Protein AF-A0A1G9PLV8-F1 (afdb_monomer_lite)

Radius of gyration: 24.09 Å; chains: 1; bounding box: 68×46×50 Å

Organism: NCBI:txid571298

Sequence (99 aa):
LIISAASASRLAQRIKRGSGLEPAVNPRKTGKGKLAPYSDFFVELVEQDPDITLADLKAALQHAHGVCASISGIDQALRRLGYTYKKRASLRTNAGAPV

Foldseek 3Di:
DDDDPVVVVVQVVCVVVVHDPDDDDDPVVPDLDPCVVCLVVLVVVCVVPVPDALVNVQVCCCVVPVDHDDSVRSVVSCVVVVDDDDDDDDPDPPPPDDD

Secondary structure (DSSP, 8-state):
----HHHHHHHHHHHHTT--SSPPP-GGGG---TTGGGHHHHHHHHHH-TT--HHHHHHHHHHHH-----HHHHHHHHHHTT-----PPPP--------

pLDDT: mean 86.47, std 12.44, range [51.91, 97.75]

Structure (mmCIF, N/CA/C/O backbone):
data_AF-A0A1G9PLV8-F1
#
_entry.id   AF-A0A1G9PLV8-F1
#
loop_
_atom_site.group_PDB
_atom_site.id
_atom_site.type_symbol
_atom_site.label_atom_id
_atom_site.label_alt_id
_atom_site.label_comp_id
_atom_site.label_asym_id
_atom_site.label_entity_id
_atom_site.label_seq_id
_atom_site.pdbx_PDB_ins_code
_atom_site.Cartn_x
_atom_site.Cartn_y
_atom_site.Cartn_z
_atom_site.occupancy
_atom_site.B_iso_or_equiv
_atom_site.auth_seq_id
_atom_site.auth_comp_id
_atom_site.auth_asym_id
_atom_site.auth_atom_id
_atom_site.pdbx_PDB_model_num
ATOM 1 N N . LEU A 1 1 ? 16.348 12.658 -30.100 1.00 61.56 1 LEU A N 1
ATOM 2 C CA . LEU A 1 1 ? 16.534 11.901 -28.839 1.00 61.56 1 LEU A CA 1
ATOM 3 C C . LEU A 1 1 ? 17.978 12.065 -28.399 1.00 61.56 1 LEU A C 1
ATOM 5 O O . LEU A 1 1 ? 18.859 11.636 -29.129 1.00 61.56 1 LEU A O 1
ATOM 9 N N . ILE A 1 2 ? 18.229 12.717 -27.266 1.00 88.44 2 ILE A N 1
ATOM 10 C CA . ILE A 1 2 ? 19.589 12.858 -26.732 1.00 88.44 2 ILE A CA 1
ATOM 11 C C . ILE A 1 2 ? 19.768 11.762 -25.682 1.00 88.44 2 ILE A C 1
ATOM 13 O O . ILE A 1 2 ? 19.102 11.780 -24.649 1.00 88.44 2 ILE A O 1
ATOM 17 N N . ILE A 1 3 ? 20.619 10.779 -25.973 1.00 91.75 3 ILE A N 1
ATOM 18 C CA . ILE A 1 3 ? 20.976 9.697 -25.048 1.00 91.75 3 ILE A CA 1
ATOM 19 C C . ILE A 1 3 ? 22.484 9.698 -24.819 1.00 91.75 3 ILE A C 1
ATOM 21 O O . ILE A 1 3 ? 23.254 10.053 -25.707 1.00 91.75 3 ILE A O 1
ATOM 25 N N . SER A 1 4 ? 22.913 9.279 -23.628 1.00 95.12 4 SER A N 1
ATOM 26 C CA . SER A 1 4 ? 24.342 9.117 -23.346 1.00 95.12 4 SER A CA 1
ATOM 27 C C . SER A 1 4 ? 24.963 8.024 -24.228 1.00 95.12 4 SER A C 1
ATOM 29 O O . SER A 1 4 ? 24.294 7.042 -24.570 1.00 95.12 4 SER A O 1
ATOM 31 N N . ALA A 1 5 ? 26.260 8.140 -24.531 1.00 94.69 5 ALA A N 1
ATOM 32 C CA . ALA A 1 5 ? 26.997 7.127 -25.296 1.00 94.69 5 ALA A CA 1
ATOM 33 C C . ALA A 1 5 ? 26.913 5.728 -24.650 1.00 94.69 5 ALA A C 1
ATOM 35 O O . ALA A 1 5 ? 26.739 4.720 -25.336 1.00 94.69 5 ALA A O 1
ATOM 36 N N . ALA A 1 6 ? 26.947 5.662 -23.314 1.00 93.38 6 ALA A N 1
ATOM 37 C CA . ALA A 1 6 ? 26.800 4.412 -22.573 1.00 93.38 6 ALA A CA 1
ATOM 38 C C . ALA A 1 6 ? 25.403 3.789 -22.746 1.00 93.38 6 ALA A C 1
ATOM 40 O O . ALA A 1 6 ? 25.283 2.576 -22.922 1.00 93.38 6 ALA A O 1
ATOM 41 N N . SER A 1 7 ? 24.344 4.605 -22.726 1.00 91.81 7 SER A N 1
ATOM 42 C CA . SER A 1 7 ? 22.976 4.138 -22.984 1.00 91.81 7 SER A CA 1
ATOM 43 C C . SER A 1 7 ? 22.817 3.629 -24.418 1.00 91.81 7 SER A C 1
ATOM 45 O O . SER A 1 7 ? 22.231 2.566 -24.613 1.00 91.81 7 SER A O 1
ATOM 47 N N . ALA A 1 8 ? 23.387 4.334 -25.403 1.00 92.50 8 ALA A N 1
ATOM 48 C CA . ALA A 1 8 ? 23.375 3.918 -26.806 1.00 92.50 8 ALA A CA 1
ATOM 49 C C . ALA A 1 8 ? 24.076 2.564 -27.005 1.00 92.50 8 ALA A C 1
ATOM 51 O O . ALA A 1 8 ? 23.523 1.665 -27.636 1.00 92.50 8 ALA A O 1
ATOM 52 N N . SER A 1 9 ? 25.251 2.384 -26.392 1.00 94.12 9 SER A N 1
ATOM 53 C CA . SER A 1 9 ? 26.002 1.124 -26.438 1.00 94.12 9 SER A CA 1
ATOM 54 C C . SER A 1 9 ? 25.213 -0.045 -25.833 1.00 94.12 9 SER A C 1
ATOM 56 O O . SER A 1 9 ? 25.054 -1.086 -26.474 1.00 94.12 9 SER A O 1
ATOM 58 N N . ARG A 1 10 ? 24.620 0.140 -24.643 1.00 91.88 10 ARG A N 1
ATOM 59 C CA . ARG A 1 10 ? 23.786 -0.887 -23.989 1.00 91.88 10 ARG A CA 1
ATOM 60 C C . ARG A 1 10 ? 22.558 -1.255 -24.823 1.00 91.88 10 ARG A C 1
ATOM 62 O O . ARG A 1 10 ? 22.201 -2.430 -24.895 1.00 91.88 10 ARG A O 1
ATOM 69 N N . LEU A 1 11 ? 21.924 -0.271 -25.463 1.00 90.56 11 LEU A N 1
ATOM 70 C CA . LEU A 1 11 ? 20.775 -0.501 -26.335 1.00 90.56 11 LEU A CA 1
ATOM 71 C C . LEU A 1 11 ? 21.174 -1.294 -27.587 1.00 90.56 11 LEU A C 1
ATOM 73 O O . LEU A 1 11 ? 20.550 -2.308 -27.889 1.00 90.56 11 LEU A O 1
ATOM 77 N N . ALA A 1 12 ? 22.258 -0.900 -28.259 1.00 91.44 12 ALA A N 1
ATOM 78 C CA . ALA A 1 12 ? 22.778 -1.608 -29.427 1.00 91.44 12 ALA A CA 1
ATOM 79 C C . ALA A 1 12 ? 23.165 -3.060 -29.099 1.00 91.44 12 ALA A C 1
ATOM 81 O O . ALA A 1 12 ? 22.874 -3.974 -29.869 1.00 91.44 12 ALA A O 1
ATOM 82 N N . GLN A 1 13 ? 23.776 -3.300 -27.933 1.00 92.56 13 GLN A N 1
ATOM 83 C CA . GLN A 1 13 ? 24.079 -4.652 -27.461 1.00 92.56 13 GLN A CA 1
ATOM 84 C C . GLN A 1 13 ? 22.817 -5.487 -27.212 1.00 92.56 13 GLN A C 1
ATOM 86 O O . GLN A 1 13 ? 22.808 -6.667 -27.554 1.00 92.56 13 GLN A O 1
ATOM 91 N N . ARG A 1 14 ? 21.752 -4.901 -26.649 1.00 89.75 14 ARG A N 1
ATOM 92 C CA . ARG A 1 14 ? 20.464 -5.595 -26.460 1.00 89.75 14 ARG A CA 1
ATOM 93 C C . ARG A 1 14 ? 19.832 -6.001 -27.787 1.00 89.75 14 ARG A C 1
ATOM 95 O O . ARG A 1 14 ? 19.443 -7.157 -27.922 1.00 89.75 14 ARG A O 1
ATOM 102 N N . ILE A 1 15 ? 19.821 -5.096 -28.768 1.00 91.19 15 ILE A N 1
ATOM 103 C CA . ILE A 1 15 ? 19.309 -5.375 -30.118 1.00 91.19 15 ILE A CA 1
ATOM 104 C C . ILE A 1 15 ? 20.094 -6.529 -30.757 1.00 91.19 15 ILE A C 1
ATOM 106 O O . ILE A 1 15 ? 19.498 -7.483 -31.246 1.00 91.19 15 ILE A O 1
ATOM 110 N N . LYS A 1 16 ? 21.433 -6.498 -30.685 1.00 91.31 16 LYS A N 1
ATOM 111 C CA . LYS A 1 16 ? 22.294 -7.576 -31.211 1.00 91.31 16 LYS A CA 1
ATOM 112 C C . LYS A 1 16 ? 22.039 -8.937 -30.558 1.00 91.31 16 LYS A C 1
ATOM 114 O O . LYS A 1 16 ? 22.237 -9.960 -31.197 1.00 91.31 16 LYS A O 1
ATOM 119 N N . ARG A 1 17 ? 21.611 -8.957 -29.293 1.00 90.25 17 ARG A N 1
ATOM 120 C CA . ARG A 1 17 ? 21.260 -10.177 -28.544 1.00 90.25 17 ARG A CA 1
ATOM 121 C C . ARG A 1 17 ? 19.832 -10.664 -28.822 1.00 90.25 17 ARG A C 1
ATOM 123 O O . ARG A 1 17 ? 19.358 -11.546 -28.115 1.00 90.25 17 ARG A O 1
ATOM 130 N N . GLY A 1 18 ? 19.123 -10.063 -29.780 1.00 86.88 18 GLY A N 1
ATOM 131 C CA . GLY A 1 18 ? 17.727 -10.392 -30.080 1.00 86.88 18 GLY A CA 1
ATOM 132 C C . GLY A 1 18 ? 16.751 -9.997 -28.970 1.00 86.88 18 GLY A C 1
ATOM 133 O O . GLY A 1 18 ? 15.607 -10.437 -28.966 1.00 86.88 18 GLY A O 1
ATOM 134 N N . SER A 1 19 ? 17.185 -9.181 -28.004 1.00 80.88 19 SER A N 1
ATOM 135 C CA . SER A 1 19 ? 16.304 -8.664 -26.960 1.00 80.88 19 SER A CA 1
ATOM 136 C C . SER A 1 19 ? 15.507 -7.485 -27.510 1.00 80.88 19 SER A C 1
ATOM 138 O O . SER A 1 19 ? 16.083 -6.570 -28.101 1.00 80.88 19 SER A O 1
ATOM 140 N N . GLY A 1 20 ? 14.195 -7.474 -27.271 1.00 82.31 20 GLY A N 1
ATOM 141 C CA . GLY A 1 20 ? 13.330 -6.363 -27.664 1.00 82.31 20 GLY A CA 1
ATOM 142 C C . GLY A 1 20 ? 13.744 -5.016 -27.052 1.00 82.31 20 GLY A C 1
ATOM 143 O O . GLY A 1 20 ? 14.463 -4.944 -26.042 1.00 82.31 20 GLY A O 1
ATOM 144 N N . LEU A 1 21 ? 13.249 -3.941 -27.672 1.00 84.94 21 LEU A N 1
ATOM 145 C CA . LEU A 1 21 ? 13.428 -2.556 -27.215 1.00 84.94 21 LEU A CA 1
ATOM 146 C C . LEU A 1 21 ? 12.576 -2.213 -25.989 1.00 84.94 21 LEU A C 1
ATOM 148 O O . LEU A 1 21 ? 12.782 -1.162 -25.382 1.00 84.94 21 LEU A O 1
ATOM 152 N N . GLU A 1 22 ? 11.672 -3.112 -25.601 1.00 86.81 22 GLU A N 1
ATOM 153 C CA . GLU A 1 22 ? 10.827 -2.927 -24.433 1.00 86.81 22 GLU A CA 1
ATOM 154 C C . GLU A 1 22 ? 11.672 -2.727 -23.163 1.00 86.81 22 GLU A C 1
ATOM 156 O O . GLU A 1 22 ? 12.634 -3.477 -22.906 1.00 86.81 22 GLU A O 1
ATOM 161 N N . PRO A 1 23 ? 11.342 -1.711 -22.346 1.00 83.56 23 PRO A N 1
ATOM 162 C CA . PRO A 1 23 ? 11.971 -1.522 -21.053 1.00 83.56 23 PRO A CA 1
ATOM 163 C C . PRO A 1 23 ? 11.889 -2.806 -20.228 1.00 83.56 23 PRO A C 1
ATOM 165 O O . PRO A 1 23 ? 10.834 -3.421 -20.096 1.00 83.56 23 PRO A O 1
ATOM 168 N N . ALA A 1 24 ? 13.017 -3.210 -19.643 1.00 83.56 24 ALA A N 1
ATOM 169 C CA . ALA A 1 24 ? 12.994 -4.326 -18.708 1.00 83.56 24 ALA A CA 1
ATOM 170 C C . ALA A 1 24 ? 12.195 -3.930 -17.457 1.00 83.56 24 ALA A C 1
ATOM 172 O O . ALA A 1 24 ? 12.285 -2.787 -16.993 1.00 83.56 24 ALA A O 1
ATOM 173 N N . VAL A 1 25 ? 11.458 -4.884 -16.885 1.00 81.44 25 VAL A N 1
ATOM 174 C CA . VAL A 1 25 ? 10.777 -4.689 -15.602 1.00 81.44 25 VAL A CA 1
ATOM 175 C C . VAL A 1 25 ? 11.820 -4.312 -14.550 1.00 81.44 25 VAL A C 1
ATOM 177 O O . VAL A 1 25 ? 12.809 -5.018 -14.359 1.00 81.44 25 VAL A O 1
ATOM 180 N N . ASN A 1 26 ? 11.621 -3.180 -13.871 1.00 81.31 26 ASN A N 1
ATOM 181 C CA . ASN A 1 26 ? 12.528 -2.744 -12.816 1.00 81.31 26 ASN A CA 1
ATOM 182 C C . ASN A 1 26 ? 12.328 -3.633 -11.575 1.00 81.31 26 ASN A C 1
ATOM 184 O O . ASN A 1 26 ? 11.278 -3.519 -10.933 1.00 81.31 26 ASN A O 1
ATOM 188 N N . PRO A 1 27 ? 13.320 -4.453 -11.174 1.00 73.44 27 PRO A N 1
ATOM 189 C CA . PRO A 1 27 ? 13.152 -5.402 -10.076 1.00 73.44 27 PRO A CA 1
ATOM 190 C C . PRO A 1 27 ? 12.821 -4.709 -8.747 1.00 73.44 27 PRO A C 1
ATOM 192 O O . PRO A 1 27 ? 12.055 -5.249 -7.952 1.00 73.44 27 PRO A O 1
ATOM 195 N N . ARG A 1 28 ? 13.302 -3.473 -8.530 1.00 70.88 28 ARG A N 1
ATOM 196 C CA . ARG A 1 28 ? 13.014 -2.687 -7.315 1.00 70.88 28 ARG A CA 1
ATOM 197 C C . ARG A 1 28 ? 11.553 -2.252 -7.203 1.00 70.88 28 ARG A C 1
ATOM 199 O O . ARG A 1 28 ? 11.091 -1.992 -6.099 1.00 70.88 28 ARG A O 1
ATOM 206 N N . LYS A 1 29 ? 10.817 -2.182 -8.318 1.00 64.88 29 LYS A N 1
ATOM 207 C CA . LYS A 1 29 ? 9.398 -1.788 -8.324 1.00 64.88 29 LYS A CA 1
ATOM 208 C C . LYS A 1 29 ? 8.462 -2.936 -7.904 1.00 64.88 29 LYS A C 1
ATOM 210 O O . LYS A 1 29 ? 7.267 -2.717 -7.756 1.00 64.88 29 LYS A O 1
ATOM 215 N N . THR A 1 30 ? 8.989 -4.143 -7.696 1.00 61.09 30 THR A N 1
ATOM 216 C CA . THR A 1 30 ? 8.190 -5.348 -7.398 1.00 61.09 30 THR A CA 1
ATOM 217 C C . THR A 1 30 ? 7.862 -5.502 -5.910 1.00 61.09 30 THR A C 1
ATOM 219 O O . THR A 1 30 ? 7.015 -6.310 -5.537 1.00 61.09 30 THR A O 1
ATOM 222 N N . GLY A 1 31 ? 8.519 -4.739 -5.030 1.00 63.34 31 GLY A N 1
ATOM 223 C CA . GLY A 1 31 ? 8.281 -4.826 -3.593 1.00 63.34 31 GLY A CA 1
ATOM 224 C C . GLY A 1 31 ? 6.866 -4.375 -3.233 1.00 63.34 31 GLY A C 1
ATOM 225 O O . GLY A 1 31 ? 6.546 -3.195 -3.346 1.00 63.34 31 GLY A O 1
ATOM 226 N N . LYS A 1 32 ? 6.031 -5.298 -2.740 1.00 68.31 32 LYS A N 1
ATOM 227 C CA . LYS A 1 32 ? 4.669 -4.986 -2.270 1.00 68.31 32 LYS A CA 1
ATOM 228 C C . LYS A 1 32 ? 4.655 -4.179 -0.949 1.00 68.31 32 LYS A C 1
ATOM 230 O O . LYS A 1 32 ? 3.619 -3.661 -0.543 1.00 68.31 32 LYS A O 1
ATOM 235 N N . GLY A 1 33 ? 5.822 -3.995 -0.322 1.00 82.12 33 GLY A N 1
ATOM 236 C CA . GLY A 1 33 ? 6.014 -3.228 0.912 1.00 82.12 33 GLY A CA 1
ATOM 237 C C . GLY A 1 33 ? 5.702 -4.028 2.181 1.00 82.12 33 GLY A C 1
ATOM 238 O O . GLY A 1 33 ? 5.168 -5.131 2.115 1.00 82.12 33 GLY A O 1
ATOM 239 N N . LYS A 1 34 ? 6.024 -3.453 3.350 1.00 88.00 34 LYS A N 1
ATOM 240 C CA . LYS A 1 34 ? 5.848 -4.081 4.680 1.00 88.00 34 LYS A CA 1
ATOM 241 C C . LYS A 1 34 ? 4.404 -4.514 4.966 1.00 88.00 34 LYS A C 1
ATOM 243 O O . LYS A 1 34 ? 4.183 -5.442 5.729 1.00 88.00 34 LYS A O 1
ATOM 248 N N . LEU A 1 35 ? 3.439 -3.820 4.366 1.00 93.06 35 LEU A N 1
ATOM 249 C CA . LEU A 1 35 ? 2.015 -4.007 4.626 1.00 93.06 35 LEU A CA 1
ATOM 250 C C . LEU A 1 35 ? 1.342 -5.043 3.721 1.00 93.06 35 LEU A C 1
ATOM 252 O O . LEU A 1 35 ? 0.207 -5.417 3.984 1.00 93.06 35 LEU A O 1
ATOM 256 N N . ALA A 1 36 ? 2.026 -5.531 2.684 1.00 91.44 36 ALA A N 1
ATOM 257 C CA . ALA A 1 36 ? 1.436 -6.471 1.735 1.00 91.44 36 ALA A CA 1
ATOM 258 C C . ALA A 1 36 ? 0.883 -7.764 2.358 1.00 91.44 36 ALA A C 1
ATOM 260 O O . ALA A 1 36 ? -0.188 -8.184 1.923 1.00 91.44 36 ALA A O 1
ATOM 261 N N . PRO A 1 37 ? 1.544 -8.381 3.361 1.00 94.50 37 PRO A N 1
ATOM 262 C CA . PRO A 1 37 ? 1.011 -9.581 4.009 1.00 94.50 37 PRO A CA 1
ATOM 263 C C . PRO A 1 37 ? -0.280 -9.345 4.803 1.00 94.50 37 PRO A C 1
ATOM 265 O O . PRO A 1 37 ? -0.955 -10.306 5.135 1.00 94.50 37 PRO A O 1
ATOM 268 N N . TYR A 1 38 ? -0.624 -8.088 5.104 1.00 95.56 38 TYR A N 1
ATOM 269 C CA . TYR A 1 38 ? -1.783 -7.710 5.922 1.00 95.56 38 TYR A CA 1
ATOM 270 C C . TYR A 1 38 ? -2.920 -7.121 5.076 1.00 95.56 38 TYR A C 1
ATOM 272 O O . TYR A 1 38 ? -3.763 -6.393 5.587 1.00 95.56 38 TYR A O 1
ATOM 280 N N . SER A 1 39 ? -2.922 -7.385 3.767 1.00 94.12 39 SER A N 1
ATOM 281 C CA . SER A 1 39 ? -3.925 -6.839 2.846 1.00 94.12 39 SER A CA 1
ATOM 282 C C . SER A 1 39 ? -5.338 -7.291 3.214 1.00 94.12 39 SER A C 1
ATOM 284 O O . SER A 1 39 ? -6.220 -6.448 3.344 1.00 94.12 39 SER A O 1
ATOM 286 N N . ASP A 1 40 ? -5.520 -8.590 3.458 1.00 96.50 40 ASP A N 1
ATOM 287 C CA . ASP A 1 40 ? -6.825 -9.173 3.789 1.00 96.50 40 ASP A CA 1
ATOM 288 C C . ASP A 1 40 ? -7.351 -8.651 5.134 1.00 96.50 40 ASP A C 1
ATOM 290 O O . ASP A 1 40 ? -8.533 -8.356 5.259 1.00 96.50 40 ASP A O 1
ATOM 294 N N . PHE A 1 41 ? -6.456 -8.412 6.101 1.00 96.62 41 PHE A N 1
ATOM 295 C CA . PHE A 1 41 ? -6.798 -7.769 7.373 1.00 96.62 41 PHE A CA 1
ATOM 296 C C . PHE A 1 41 ? -7.382 -6.365 7.161 1.00 96.62 41 PHE A C 1
ATOM 298 O O . PHE A 1 41 ? -8.403 -6.018 7.743 1.00 96.62 41 PHE A O 1
ATOM 305 N N . PHE A 1 42 ? -6.767 -5.547 6.300 1.00 95.69 42 PHE A N 1
ATOM 306 C CA . PHE A 1 42 ? -7.317 -4.224 5.998 1.00 95.69 42 PHE A CA 1
ATOM 307 C C . PHE A 1 42 ? -8.670 -4.297 5.286 1.00 95.69 42 PHE A C 1
ATOM 309 O O . PHE A 1 42 ? -9.527 -3.465 5.566 1.00 95.69 42 PHE A O 1
ATOM 316 N N . VAL A 1 43 ? -8.852 -5.261 4.378 1.00 96.56 43 VAL A N 1
ATOM 317 C CA . VAL A 1 43 ? -10.130 -5.478 3.684 1.00 96.56 43 VAL A CA 1
ATOM 318 C C . VAL A 1 43 ? -11.222 -5.810 4.695 1.00 96.56 43 VAL A C 1
ATOM 320 O O . VAL A 1 43 ? -12.237 -5.125 4.720 1.00 96.56 43 VAL A O 1
ATOM 323 N N . GLU A 1 44 ? -10.977 -6.776 5.581 1.00 97.25 44 GLU A N 1
ATOM 324 C CA . GLU A 1 44 ? -11.942 -7.198 6.597 1.00 97.25 44 GLU A CA 1
ATOM 325 C C . GLU A 1 44 ? -12.374 -6.033 7.500 1.00 97.25 44 GLU A C 1
ATOM 327 O O . GLU A 1 44 ? -13.568 -5.815 7.698 1.00 97.25 44 GLU A O 1
ATOM 332 N N . LEU A 1 45 ? -11.423 -5.232 7.998 1.00 96.69 45 LEU A N 1
ATOM 333 C CA . LEU A 1 45 ? -11.743 -4.099 8.873 1.00 96.69 45 LEU A CA 1
ATOM 334 C C . LEU A 1 45 ? -12.565 -3.019 8.156 1.00 96.69 45 LEU A C 1
ATOM 336 O O . LEU A 1 45 ? -13.494 -2.470 8.742 1.00 96.69 45 LEU A O 1
ATOM 340 N N . VAL A 1 46 ? -12.235 -2.710 6.899 1.00 95.19 46 VAL A N 1
ATOM 341 C CA . VAL A 1 46 ? -12.965 -1.703 6.110 1.00 95.19 46 VAL A CA 1
ATOM 342 C C . VAL A 1 46 ? -14.346 -2.212 5.686 1.00 95.19 46 VAL A C 1
ATOM 344 O O . VAL A 1 46 ? -15.278 -1.422 5.564 1.00 95.19 46 VAL A O 1
ATOM 347 N N . GLU A 1 47 ? -14.507 -3.515 5.461 1.00 94.69 47 GLU A N 1
ATOM 348 C CA . GLU A 1 47 ? -15.815 -4.121 5.190 1.00 94.69 47 GLU A CA 1
ATOM 349 C C . GLU A 1 47 ? -16.719 -4.123 6.430 1.00 94.69 47 GLU A C 1
ATOM 351 O O . GLU A 1 47 ? -17.924 -3.900 6.304 1.00 94.69 47 GLU A O 1
ATOM 356 N N . GLN A 1 48 ? -16.146 -4.336 7.618 1.00 96.25 48 GLN A N 1
ATOM 357 C CA . GLN A 1 48 ? -16.865 -4.275 8.894 1.00 96.25 48 GLN A CA 1
ATOM 358 C C . GLN A 1 48 ? -17.281 -2.845 9.261 1.00 96.25 48 GLN A C 1
ATOM 360 O O . GLN A 1 48 ? -18.417 -2.628 9.684 1.00 96.25 48 GLN A O 1
ATOM 365 N N . ASP A 1 49 ? -16.380 -1.877 9.091 1.00 94.38 49 ASP A N 1
ATOM 366 C CA . ASP A 1 49 ? -16.636 -0.460 9.339 1.00 94.38 49 ASP A CA 1
ATOM 367 C C . ASP A 1 49 ? -16.031 0.405 8.217 1.00 94.38 49 ASP A C 1
ATOM 369 O O . ASP A 1 49 ? -14.846 0.746 8.250 1.00 94.38 49 ASP A O 1
ATOM 373 N N . PRO A 1 50 ? -16.838 0.809 7.218 1.00 91.12 50 PRO A N 1
ATOM 374 C CA . PRO A 1 50 ? -16.364 1.640 6.114 1.00 91.12 50 PRO A CA 1
ATOM 375 C C . PRO A 1 50 ? -15.890 3.042 6.519 1.00 91.12 50 PRO A C 1
ATOM 377 O O . PRO A 1 50 ? -15.181 3.684 5.740 1.00 91.12 50 PRO A O 1
ATOM 380 N N . ASP A 1 51 ? -16.297 3.538 7.692 1.00 91.12 51 ASP A N 1
ATOM 381 C CA . ASP A 1 51 ? -15.897 4.845 8.220 1.00 91.12 51 ASP A CA 1
ATOM 382 C C . ASP A 1 51 ? -14.711 4.728 9.212 1.00 91.12 51 ASP A C 1
ATOM 384 O O . ASP A 1 51 ? -14.294 5.739 9.790 1.00 91.12 51 ASP A O 1
ATOM 388 N N . ILE A 1 52 ? -14.106 3.533 9.353 1.00 94.62 52 ILE A N 1
ATOM 389 C CA . ILE A 1 52 ? -12.923 3.301 10.191 1.00 94.62 52 ILE A CA 1
ATOM 390 C C . ILE A 1 52 ? -11.775 4.234 9.803 1.00 94.62 52 ILE A C 1
ATOM 392 O O . ILE A 1 52 ? -11.405 4.394 8.633 1.00 94.62 52 ILE A O 1
ATOM 396 N N . THR A 1 53 ? -11.164 4.871 10.800 1.00 94.69 53 THR A N 1
ATOM 397 C CA . THR A 1 53 ? -10.107 5.840 10.522 1.00 94.69 53 THR A CA 1
ATOM 398 C C . THR A 1 53 ? -8.764 5.152 10.272 1.00 94.69 53 THR A C 1
ATOM 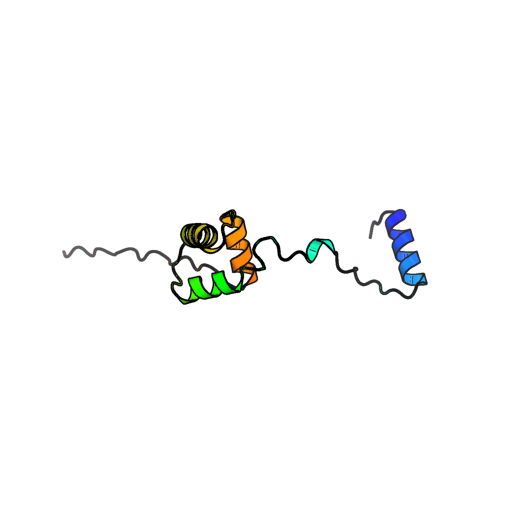400 O O . THR A 1 53 ? -8.475 4.059 10.760 1.00 94.69 53 THR A O 1
ATOM 403 N N . LEU A 1 54 ? -7.854 5.834 9.566 1.00 95.56 54 LEU A N 1
ATOM 404 C CA . LEU A 1 54 ? -6.480 5.342 9.390 1.00 95.56 54 LEU A CA 1
ATOM 405 C C . LEU A 1 54 ? -5.727 5.175 10.725 1.00 95.56 54 LEU A C 1
ATOM 407 O O . LEU A 1 54 ? -4.780 4.389 10.803 1.00 95.56 54 LEU A O 1
ATOM 411 N N . ALA A 1 55 ? -6.104 5.935 11.760 1.00 96.69 55 ALA A N 1
ATOM 412 C CA . ALA A 1 55 ? -5.516 5.819 13.090 1.00 96.69 55 ALA A CA 1
ATOM 413 C C . ALA A 1 55 ? -5.978 4.534 13.790 1.00 96.69 55 ALA A C 1
ATOM 415 O O . ALA A 1 55 ? -5.148 3.844 14.384 1.00 96.69 55 ALA A O 1
ATOM 416 N N . ASP A 1 56 ? -7.253 4.178 13.639 1.00 97.38 56 ASP A N 1
ATOM 417 C CA . ASP A 1 56 ? -7.812 2.935 14.174 1.00 97.38 56 ASP A CA 1
ATOM 418 C C . ASP A 1 56 ? -7.207 1.724 13.466 1.00 97.38 56 ASP A C 1
ATOM 420 O O . ASP A 1 56 ? -6.720 0.810 14.125 1.00 97.38 56 ASP A O 1
ATOM 424 N N . LEU A 1 57 ? -7.087 1.764 12.133 1.00 97.00 57 LEU A N 1
ATOM 425 C CA . LEU A 1 57 ? -6.402 0.718 11.363 1.00 97.00 57 LEU A C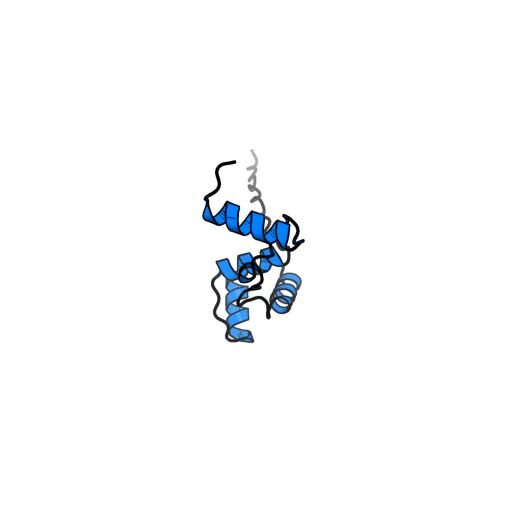A 1
ATOM 426 C C . LEU A 1 57 ? -4.946 0.531 11.810 1.00 97.00 57 LEU A C 1
ATOM 428 O O . LEU A 1 57 ? -4.454 -0.594 11.904 1.00 97.00 57 LEU A O 1
ATOM 432 N N . LYS A 1 58 ? -4.240 1.625 12.122 1.00 97.31 58 LYS A N 1
ATOM 433 C CA . LYS A 1 58 ? -2.880 1.564 12.673 1.00 97.31 58 LYS A CA 1
ATOM 434 C C . LYS A 1 58 ? -2.862 0.895 14.048 1.00 97.31 58 LYS A C 1
ATOM 436 O O . LYS A 1 58 ? -1.989 0.065 14.301 1.00 97.31 58 LYS A O 1
ATOM 441 N N . ALA A 1 59 ? -3.774 1.283 14.937 1.00 97.75 59 ALA A N 1
ATOM 442 C CA . ALA A 1 59 ? -3.866 0.723 16.280 1.00 97.75 59 ALA A CA 1
ATOM 443 C C . ALA A 1 59 ? -4.215 -0.771 16.232 1.00 97.75 59 ALA A C 1
ATOM 445 O O . ALA A 1 59 ? -3.544 -1.573 16.880 1.00 97.75 59 ALA A O 1
ATOM 446 N N . ALA A 1 60 ? -5.181 -1.151 15.396 1.00 97.31 60 ALA A N 1
ATOM 447 C CA . ALA A 1 60 ? -5.595 -2.530 15.187 1.00 97.31 60 ALA A CA 1
ATOM 448 C C . ALA A 1 60 ? -4.451 -3.386 14.625 1.00 97.31 60 ALA A C 1
ATOM 450 O O . ALA A 1 60 ? -4.173 -4.461 15.151 1.00 97.31 60 ALA A O 1
ATOM 451 N N . LEU A 1 61 ? -3.708 -2.879 13.633 1.00 97.31 61 LEU A N 1
ATOM 452 C CA . LEU A 1 61 ? -2.535 -3.561 13.080 1.00 97.31 61 LEU A CA 1
ATOM 453 C C . LEU A 1 61 ? -1.439 -3.782 14.137 1.00 97.31 61 LEU A C 1
ATOM 455 O O . LEU A 1 61 ? -0.831 -4.853 14.205 1.00 97.31 61 LEU A O 1
ATOM 459 N N . GLN A 1 62 ? -1.182 -2.775 14.975 1.00 97.38 62 GLN A N 1
ATOM 460 C CA . GLN A 1 62 ? -0.210 -2.891 16.059 1.00 97.38 62 GLN A CA 1
ATOM 461 C C . GLN A 1 62 ? -0.676 -3.886 17.128 1.00 97.38 62 GLN A C 1
ATOM 463 O O . GLN A 1 62 ? 0.146 -4.640 17.643 1.00 97.38 62 GLN A O 1
ATOM 468 N N . HIS A 1 63 ? -1.965 -3.893 17.460 1.00 97.69 63 HIS A N 1
ATOM 469 C CA . HIS A 1 63 ? -2.533 -4.776 18.473 1.00 97.69 63 HIS A CA 1
ATOM 470 C C . HIS A 1 63 ? -2.564 -6.239 18.012 1.00 97.69 63 HIS A C 1
ATOM 472 O O . HIS A 1 63 ? -2.090 -7.112 18.732 1.00 97.69 63 HIS A O 1
ATOM 478 N N . ALA A 1 64 ? -3.059 -6.501 16.800 1.00 97.19 64 ALA A N 1
ATOM 479 C CA . ALA A 1 64 ? -3.234 -7.853 16.274 1.00 97.19 64 ALA A CA 1
ATOM 480 C C . ALA A 1 64 ? -1.923 -8.489 15.782 1.00 97.19 64 ALA A C 1
ATOM 482 O O . ALA A 1 64 ? -1.713 -9.689 15.944 1.00 97.19 64 ALA A O 1
ATOM 483 N N . HIS A 1 65 ? -1.029 -7.696 15.181 1.00 96.56 65 HIS A N 1
ATOM 484 C CA . HIS A 1 65 ? 0.160 -8.217 14.495 1.00 96.56 65 HIS A CA 1
ATOM 485 C C . HIS A 1 65 ? 1.487 -7.654 15.018 1.00 96.56 65 HIS A C 1
ATOM 487 O O . HIS A 1 65 ? 2.547 -8.025 14.514 1.00 96.56 65 HIS A O 1
ATOM 493 N N . GLY A 1 66 ? 1.471 -6.738 15.992 1.00 96.56 66 GLY A N 1
ATOM 494 C CA . GLY A 1 66 ? 2.690 -6.104 16.506 1.00 96.56 66 GLY A CA 1
ATOM 495 C C . GLY A 1 66 ? 3.380 -5.175 15.500 1.00 96.56 66 GLY A C 1
ATOM 496 O O . GLY A 1 66 ? 4.524 -4.764 15.714 1.00 96.56 66 GLY A O 1
ATOM 497 N N . VAL A 1 67 ? 2.721 -4.846 14.383 1.00 95.88 67 VAL A N 1
ATOM 498 C CA . VAL A 1 67 ? 3.338 -4.115 13.276 1.00 95.88 67 VAL A CA 1
ATOM 499 C C . VAL A 1 67 ? 3.107 -2.616 13.396 1.00 95.88 67 VAL A C 1
ATOM 501 O O . VAL A 1 67 ? 2.016 -2.108 13.151 1.00 95.88 67 VAL A O 1
ATOM 504 N N . CYS A 1 68 ? 4.197 -1.885 13.631 1.00 94.12 68 CYS A N 1
ATOM 505 C CA . CYS A 1 68 ? 4.175 -0.429 13.564 1.00 94.12 68 CYS A CA 1
ATOM 506 C C . CYS A 1 68 ? 4.300 0.045 12.108 1.00 94.12 68 CYS A C 1
ATOM 508 O O . CYS A 1 68 ? 5.250 -0.320 11.396 1.00 94.12 68 CYS A O 1
ATOM 510 N N . ALA A 1 69 ? 3.343 0.864 11.672 1.00 93.00 69 ALA A N 1
ATOM 511 C CA . ALA A 1 69 ? 3.296 1.478 10.351 1.00 93.00 69 ALA A CA 1
ATOM 512 C C . ALA A 1 69 ? 2.928 2.966 10.442 1.00 93.00 69 ALA A C 1
ATOM 514 O O . ALA A 1 69 ? 2.286 3.418 11.395 1.00 93.00 69 ALA A O 1
ATOM 515 N N . SER A 1 70 ? 3.347 3.745 9.444 1.00 94.69 70 SER A N 1
ATOM 516 C CA . SER A 1 70 ? 2.910 5.134 9.301 1.00 94.69 70 SER A CA 1
ATOM 517 C C . SER A 1 70 ? 1.492 5.200 8.729 1.00 94.69 70 SER A C 1
ATOM 519 O O . SER A 1 70 ? 1.095 4.346 7.937 1.00 94.69 70 SER A O 1
ATOM 521 N N . ILE A 1 71 ? 0.757 6.265 9.063 1.00 95.12 71 ILE A N 1
ATOM 522 C CA . ILE A 1 71 ? -0.586 6.533 8.517 1.00 95.12 71 ILE A CA 1
ATOM 523 C C . ILE A 1 71 ? -0.546 6.606 6.983 1.00 95.12 71 ILE A C 1
ATOM 525 O O . ILE A 1 71 ? -1.352 5.979 6.307 1.00 95.12 71 ILE A O 1
ATOM 529 N N . SER A 1 72 ? 0.449 7.301 6.422 1.00 93.38 72 SER A N 1
ATOM 530 C CA . SER A 1 72 ? 0.646 7.394 4.969 1.00 93.38 72 SER A CA 1
ATOM 531 C C . SER A 1 72 ? 0.955 6.047 4.311 1.00 93.38 72 SER A C 1
ATOM 533 O O . SER A 1 72 ? 0.601 5.827 3.155 1.00 93.38 72 SER A O 1
ATOM 535 N N . GLY A 1 73 ? 1.615 5.134 5.029 1.00 93.44 73 GLY A N 1
ATOM 536 C CA . GLY A 1 73 ? 1.867 3.778 4.555 1.00 93.44 73 GLY A CA 1
ATOM 537 C C . GLY A 1 73 ? 0.578 2.969 4.446 1.00 93.44 73 GLY A C 1
ATOM 538 O O . GLY A 1 73 ? 0.397 2.263 3.456 1.00 93.44 73 GLY A O 1
ATOM 539 N N . ILE A 1 74 ? -0.314 3.115 5.430 1.00 94.56 74 ILE A N 1
ATOM 540 C CA . ILE A 1 74 ? -1.637 2.479 5.447 1.00 94.56 74 ILE A CA 1
ATOM 541 C C . ILE A 1 74 ? -2.522 3.060 4.338 1.00 94.56 74 ILE A C 1
ATOM 543 O O . ILE A 1 74 ? -3.073 2.291 3.560 1.00 94.56 74 ILE A O 1
ATOM 547 N N . ASP A 1 75 ? -2.567 4.387 4.171 1.00 93.81 75 ASP A N 1
ATOM 548 C CA . ASP A 1 75 ? -3.280 5.035 3.054 1.00 93.81 75 ASP A CA 1
ATOM 549 C C . ASP A 1 75 ? -2.824 4.485 1.691 1.00 93.81 75 ASP A C 1
ATOM 551 O O . ASP A 1 75 ? -3.628 4.045 0.872 1.00 93.81 75 ASP A O 1
ATOM 555 N N . GLN A 1 76 ? -1.510 4.412 1.465 1.00 92.69 76 GLN A N 1
ATOM 556 C CA . GLN A 1 76 ? -0.950 3.844 0.237 1.00 92.69 76 GLN A CA 1
ATOM 557 C C . GLN A 1 76 ? -1.293 2.359 0.057 1.00 92.69 76 GLN A C 1
ATOM 559 O O . GLN A 1 76 ? -1.455 1.908 -1.076 1.00 92.69 76 GLN A O 1
ATOM 564 N N . ALA A 1 77 ? -1.370 1.581 1.140 1.00 93.31 77 ALA A N 1
ATOM 565 C CA . ALA A 1 77 ? -1.783 0.182 1.080 1.00 93.31 77 ALA A CA 1
ATOM 566 C C . ALA A 1 77 ? -3.256 0.061 0.661 1.00 93.31 77 ALA A C 1
ATOM 568 O O . ALA 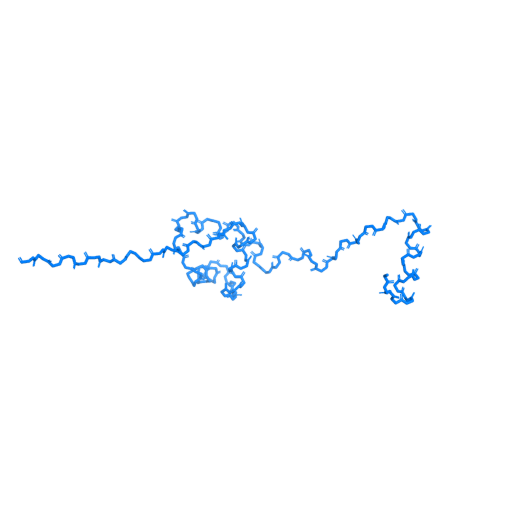A 1 77 ? -3.547 -0.647 -0.299 1.00 93.31 77 ALA A O 1
ATOM 569 N N . L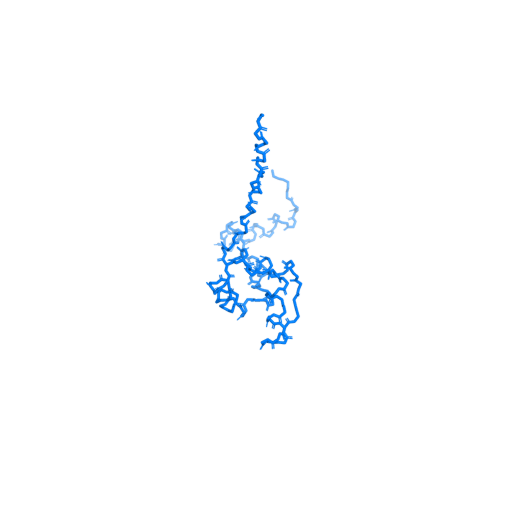EU A 1 78 ? -4.152 0.832 1.280 1.00 93.81 78 LEU A N 1
ATOM 570 C CA . LEU A 1 78 ? -5.574 0.874 0.932 1.00 93.81 78 LEU A CA 1
ATOM 571 C C . LEU A 1 78 ? -5.806 1.313 -0.519 1.00 93.81 78 LEU A C 1
ATOM 573 O O . LEU A 1 78 ? -6.567 0.680 -1.247 1.00 93.81 78 LEU A O 1
ATOM 577 N N . ARG A 1 79 ? -5.080 2.331 -0.994 1.00 92.75 79 ARG A N 1
ATOM 578 C CA . ARG A 1 79 ? -5.159 2.780 -2.395 1.00 92.75 79 ARG A CA 1
ATOM 579 C C . ARG A 1 79 ? -4.714 1.711 -3.391 1.00 92.75 79 ARG A C 1
ATOM 581 O O . ARG A 1 79 ? -5.254 1.652 -4.491 1.00 92.75 79 ARG A O 1
ATOM 588 N N . ARG A 1 80 ? -3.748 0.857 -3.030 1.00 91.12 80 ARG A N 1
ATOM 589 C CA . ARG A 1 80 ? -3.337 -0.293 -3.861 1.00 91.12 80 ARG A CA 1
ATOM 590 C C . ARG A 1 80 ? -4.389 -1.400 -3.896 1.00 91.12 80 ARG A C 1
ATOM 592 O O . ARG A 1 80 ? -4.428 -2.127 -4.880 1.00 91.12 80 ARG A O 1
ATOM 599 N N . LEU A 1 81 ? -5.214 -1.505 -2.855 1.00 92.06 81 LEU A N 1
ATOM 600 C CA . LEU A 1 81 ? -6.366 -2.409 -2.790 1.00 92.06 81 LEU A CA 1
ATOM 601 C C . LEU A 1 81 ? -7.607 -1.842 -3.500 1.00 92.06 81 LEU A C 1
ATOM 603 O O . LEU A 1 81 ? -8.591 -2.549 -3.663 1.00 92.06 81 LEU A O 1
ATOM 607 N N . GLY A 1 82 ? -7.553 -0.589 -3.965 1.00 92.88 82 GLY A N 1
ATOM 608 C CA . GLY A 1 82 ? -8.643 0.056 -4.699 1.00 92.88 82 GLY A CA 1
ATOM 609 C C . GLY A 1 82 ? -9.565 0.922 -3.839 1.00 92.88 82 GLY A C 1
ATOM 610 O O . GLY A 1 82 ? -10.505 1.507 -4.374 1.00 92.88 82 GLY A O 1
ATOM 611 N N . TYR A 1 83 ? -9.292 1.073 -2.541 1.00 91.94 83 TYR A N 1
ATOM 612 C CA . TYR A 1 83 ? -10.083 1.955 -1.688 1.00 91.94 83 TYR A CA 1
ATOM 613 C C . TYR A 1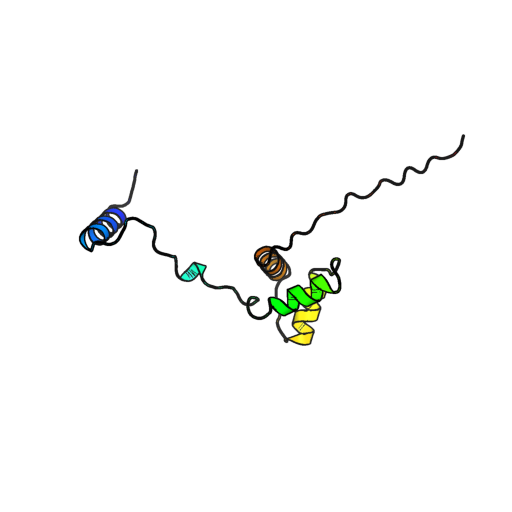 83 ? -9.764 3.425 -1.955 1.00 91.94 83 TYR A C 1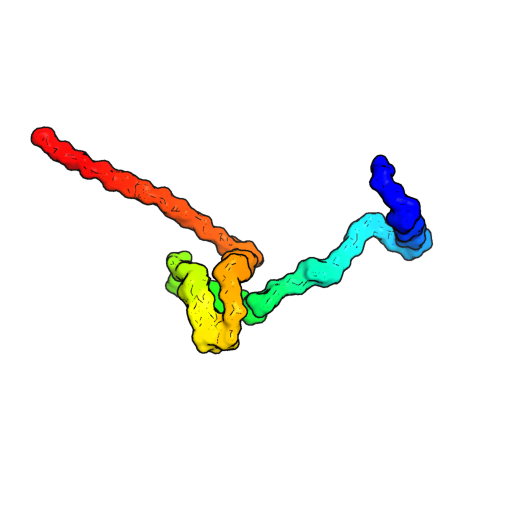
ATOM 615 O O . TYR A 1 83 ? -8.607 3.846 -2.058 1.00 91.94 83 TYR A O 1
ATOM 623 N N . THR A 1 84 ? -10.820 4.231 -2.015 1.00 86.75 84 THR A N 1
ATOM 624 C CA . THR A 1 84 ? -10.735 5.687 -2.108 1.00 86.75 84 THR A CA 1
ATOM 625 C C . THR A 1 84 ? -11.657 6.311 -1.077 1.00 86.75 84 THR A C 1
ATOM 627 O O . THR A 1 84 ? -12.845 5.996 -1.043 1.00 86.75 84 THR A O 1
ATOM 630 N N . TYR A 1 85 ? -11.136 7.238 -0.276 1.00 78.44 85 TYR A N 1
ATOM 631 C CA . TYR A 1 85 ? -11.964 7.998 0.651 1.00 78.44 85 TYR A CA 1
ATOM 632 C C . TYR A 1 85 ? -12.726 9.103 -0.089 1.00 78.44 85 TYR A C 1
ATOM 634 O O . TYR A 1 85 ? -12.126 10.008 -0.678 1.00 78.44 85 TYR A O 1
ATOM 642 N N . LYS A 1 86 ? -14.060 9.063 -0.034 1.00 70.69 86 LYS A N 1
ATOM 643 C CA . LYS A 1 86 ? -14.908 10.149 -0.530 1.00 70.69 86 LYS A CA 1
ATOM 644 C C . LYS A 1 86 ? -15.232 11.098 0.618 1.00 70.69 86 LYS A C 1
ATOM 646 O O . LYS A 1 86 ? -16.054 10.791 1.475 1.00 70.69 86 LYS A O 1
ATOM 651 N N . LYS A 1 87 ? -14.643 12.295 0.595 1.00 72.06 87 LYS A N 1
ATOM 652 C CA . LYS A 1 87 ? -15.018 13.372 1.520 1.00 72.06 87 LYS A CA 1
ATOM 653 C C . LYS A 1 87 ? -16.496 13.727 1.309 1.00 72.06 87 LYS A C 1
ATOM 655 O O . LYS A 1 87 ? -16.865 14.211 0.238 1.00 72.06 87 LYS A O 1
ATOM 660 N N . ARG A 1 88 ? -17.346 13.495 2.313 1.00 70.38 88 ARG A N 1
ATOM 661 C CA . ARG A 1 88 ? -18.747 13.944 2.280 1.00 70.38 88 ARG A CA 1
ATOM 662 C C . ARG A 1 88 ? -18.772 15.468 2.446 1.00 70.38 88 ARG A C 1
ATOM 664 O O . ARG A 1 88 ? -18.130 16.004 3.348 1.00 70.38 88 ARG A O 1
ATOM 671 N N . ALA A 1 89 ? -19.456 16.173 1.543 1.00 66.19 89 ALA A N 1
ATOM 672 C CA . ALA A 1 89 ? -19.693 17.604 1.703 1.00 66.19 89 ALA A CA 1
ATOM 673 C C . ALA A 1 89 ? -20.604 17.799 2.922 1.00 66.19 89 ALA A C 1
ATOM 675 O O . ALA A 1 89 ? -21.651 17.159 3.011 1.00 66.19 89 ALA A O 1
ATOM 676 N N . SER A 1 90 ? -20.197 18.638 3.874 1.00 72.00 90 SER A N 1
ATOM 677 C CA . SER A 1 90 ? -21.049 18.987 5.006 1.00 72.00 90 SER A CA 1
ATOM 678 C C . SER A 1 90 ? -22.310 19.672 4.483 1.00 72.00 90 SER A C 1
ATOM 680 O O . SER A 1 90 ? -22.234 20.682 3.780 1.00 72.00 90 SER A O 1
ATOM 682 N N . LEU A 1 91 ? -23.480 19.125 4.812 1.00 63.28 91 LEU A N 1
ATOM 683 C CA . LEU A 1 91 ? -24.734 19.837 4.605 1.00 63.28 91 LEU A CA 1
ATOM 684 C C . LEU A 1 91 ? -24.691 21.083 5.497 1.00 63.28 91 LEU A C 1
ATOM 686 O O . LEU A 1 91 ? -24.537 20.976 6.714 1.00 63.28 91 LEU A O 1
ATOM 690 N N . ARG A 1 92 ? -24.787 22.275 4.900 1.00 63.12 92 ARG A N 1
ATOM 691 C CA . ARG A 1 92 ? -25.128 23.475 5.666 1.00 63.12 92 ARG A CA 1
ATOM 692 C C . ARG A 1 92 ? -26.548 23.268 6.184 1.00 63.12 92 ARG A C 1
ATOM 694 O O . ARG A 1 92 ? -27.479 23.192 5.388 1.00 63.12 92 ARG A O 1
ATOM 701 N N . THR A 1 93 ? -26.713 23.177 7.498 1.00 60.50 93 THR A N 1
ATOM 702 C CA . THR A 1 93 ? -28.027 23.299 8.131 1.00 60.50 93 THR A CA 1
ATOM 703 C C . THR A 1 93 ? -28.547 24.703 7.831 1.00 60.50 93 THR A C 1
ATOM 705 O O . THR A 1 93 ? -28.099 25.672 8.440 1.00 60.50 93 THR A O 1
ATOM 708 N N . ASN A 1 94 ? -29.460 24.837 6.867 1.00 59.44 94 ASN A N 1
ATOM 709 C CA . ASN A 1 94 ? -30.271 26.043 6.751 1.00 59.44 94 ASN A CA 1
ATOM 710 C C . ASN A 1 94 ? -31.218 26.057 7.953 1.00 59.44 94 ASN A C 1
ATOM 712 O O . ASN A 1 94 ? -32.290 25.459 7.915 1.00 59.44 94 ASN A O 1
ATOM 716 N N . ALA A 1 95 ? -30.808 26.722 9.031 1.00 58.03 95 ALA A N 1
ATOM 717 C CA . ALA A 1 95 ? -31.733 27.164 10.059 1.00 58.03 95 ALA A CA 1
ATOM 718 C C . ALA A 1 95 ? -32.592 28.281 9.449 1.00 58.03 95 ALA A C 1
ATOM 720 O O . ALA A 1 95 ? -32.251 29.459 9.520 1.00 58.03 95 ALA A O 1
ATOM 721 N N . GLY A 1 96 ? -33.672 27.895 8.768 1.00 51.91 96 GLY A N 1
ATOM 722 C CA . GLY A 1 96 ? -34.764 28.810 8.468 1.00 51.91 96 GLY A CA 1
ATOM 723 C C . GLY A 1 96 ? -35.415 29.203 9.789 1.00 51.91 96 GLY A C 1
ATOM 724 O O . GLY A 1 96 ? -36.146 28.409 10.373 1.00 51.91 96 GLY A O 1
ATOM 725 N N . ALA A 1 97 ? -35.097 30.396 10.286 1.00 53.16 97 ALA A N 1
ATOM 726 C CA . ALA A 1 97 ? -35.866 31.030 11.347 1.00 53.16 97 ALA A CA 1
ATOM 727 C C . ALA A 1 97 ? -37.240 31.433 10.772 1.00 53.16 97 ALA A C 1
ATOM 729 O O . ALA A 1 97 ? -37.268 31.992 9.670 1.00 53.16 97 ALA A O 1
ATOM 730 N N . PRO A 1 98 ? -38.368 31.138 11.446 1.00 64.25 98 PRO A N 1
ATOM 731 C CA . PRO A 1 98 ? -39.667 31.626 11.005 1.00 64.25 98 PRO A CA 1
ATOM 732 C C . PRO A 1 98 ? -39.762 33.139 11.244 1.00 64.25 98 PRO A C 1
ATOM 734 O O . PRO A 1 98 ? -39.147 33.663 12.176 1.00 64.25 98 PRO A O 1
ATOM 737 N N . VAL A 1 99 ? -40.493 33.806 10.348 1.00 64.38 99 VAL A N 1
ATOM 738 C CA . VAL A 1 99 ? -40.812 35.243 10.374 1.00 64.38 99 VAL A CA 1
ATOM 739 C C . VAL A 1 99 ? -41.733 35.615 11.528 1.00 64.38 99 VAL A C 1
ATOM 741 O O . VAL A 1 99 ? -42.553 34.753 11.920 1.00 64.38 99 VAL A O 1
#